Protein AF-A0A920RBV6-F1 (afdb_monomer_lite)

Foldseek 3Di:
DDPQAADLEAEDADDLVVLLVCLVVQLSNHDQQHKYKYWVYFPVSVVVSCVSNVVFWDWDWDDDVGIIITITTGHDPDPPPDDPPDDD

pLDDT: mean 90.09, std 15.99, range [39.06, 98.75]

Structure (mmCIF, N/CA/C/O backbone):
data_AF-A0A920RBV6-F1
#
_entry.id   AF-A0A920RBV6-F1
#
loop_
_atom_site.group_PDB
_atom_site.id
_atom_site.type_symbol
_atom_site.label_atom_id
_atom_site.label_alt_id
_atom_site.label_comp_id
_atom_site.label_asym_id
_atom_site.label_entity_id
_atom_site.label_seq_id
_atom_site.pdbx_PDB_ins_code
_atom_site.Cartn_x
_atom_site.Cartn_y
_atom_site.Cartn_z
_atom_site.occupancy
_atom_site.B_iso_or_equiv
_atom_site.auth_seq_id
_atom_site.auth_comp_id
_atom_site.auth_asym_id
_atom_site.auth_atom_id
_atom_site.pdbx_PDB_model_num
ATOM 1 N N . MET A 1 1 ? -26.396 13.795 8.647 1.00 39.06 1 MET A N 1
ATOM 2 C CA . MET A 1 1 ? -24.963 13.531 8.909 1.00 39.06 1 MET A CA 1
ATOM 3 C C . MET A 1 1 ? -24.542 12.327 8.080 1.00 39.06 1 MET A C 1
ATOM 5 O O . MET A 1 1 ? -25.221 11.312 8.159 1.00 39.06 1 MET A O 1
ATOM 9 N N . ALA A 1 2 ? -23.505 12.431 7.244 1.00 52.25 2 ALA A N 1
ATOM 10 C CA . ALA A 1 2 ? -23.018 11.283 6.476 1.00 52.25 2 ALA A CA 1
ATOM 11 C C . ALA A 1 2 ? -22.390 10.257 7.432 1.00 52.25 2 ALA A C 1
ATOM 13 O O . ALA A 1 2 ? -21.526 10.604 8.240 1.00 52.25 2 ALA A O 1
ATOM 14 N N . LYS A 1 3 ? -22.844 9.003 7.371 1.00 49.75 3 LYS A N 1
ATOM 15 C CA . LYS A 1 3 ? -22.277 7.905 8.157 1.00 49.75 3 LYS A CA 1
ATOM 16 C C . LYS A 1 3 ? -20.848 7.670 7.656 1.00 49.75 3 LYS A C 1
ATOM 18 O O . LYS A 1 3 ? -20.663 7.256 6.516 1.00 49.75 3 LYS A O 1
ATOM 23 N N . LYS A 1 4 ? -19.839 7.982 8.475 1.00 65.00 4 LYS A N 1
ATOM 24 C CA . LYS A 1 4 ? -18.445 7.610 8.188 1.00 65.00 4 LYS A CA 1
ATOM 25 C C . LYS A 1 4 ? -18.352 6.088 8.249 1.00 65.00 4 LYS A C 1
ATOM 27 O O . LYS A 1 4 ? -18.338 5.520 9.336 1.00 65.00 4 LYS A O 1
ATOM 32 N N . CYS A 1 5 ? -18.328 5.440 7.091 1.00 86.62 5 CYS A N 1
ATOM 33 C CA . CYS A 1 5 ? -18.094 4.006 6.986 1.00 86.62 5 CYS A CA 1
ATOM 34 C C . CYS A 1 5 ? -16.623 3.791 6.640 1.00 86.62 5 CYS A C 1
ATOM 36 O O . CYS A 1 5 ? -16.182 4.150 5.552 1.00 86.62 5 CYS A O 1
ATOM 38 N N . GLN A 1 6 ? -15.868 3.248 7.589 1.00 95.81 6 GLN A N 1
ATOM 39 C CA . GLN A 1 6 ? -14.569 2.652 7.308 1.00 95.81 6 GLN A CA 1
ATOM 40 C C . GLN A 1 6 ? -14.766 1.163 7.038 1.00 95.81 6 GLN A C 1
ATOM 42 O O . GLN A 1 6 ? -15.697 0.554 7.565 1.00 95.81 6 GLN A O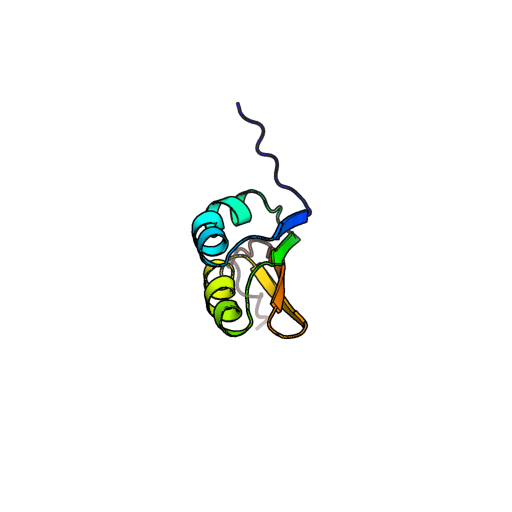 1
ATOM 47 N N . PHE A 1 7 ? -13.890 0.589 6.226 1.00 97.38 7 PHE A N 1
ATOM 48 C CA . PHE A 1 7 ? -13.982 -0.788 5.768 1.00 97.38 7 PHE A CA 1
ATOM 49 C C . PHE A 1 7 ? -12.782 -1.590 6.255 1.00 97.38 7 PHE A C 1
ATOM 51 O O . PHE A 1 7 ? -11.656 -1.089 6.301 1.00 97.38 7 PHE A O 1
ATOM 58 N N . GLU A 1 8 ? -13.026 -2.850 6.600 1.00 97.56 8 GLU A N 1
ATOM 59 C CA . GLU A 1 8 ? -11.975 -3.782 7.015 1.00 97.56 8 GLU A CA 1
ATOM 60 C C . GLU A 1 8 ? -11.038 -4.139 5.858 1.00 97.56 8 GLU A C 1
ATOM 62 O O . GLU A 1 8 ? -9.863 -4.421 6.083 1.00 97.56 8 GLU A O 1
ATOM 67 N N . ILE A 1 9 ? -11.546 -4.094 4.623 1.00 97.81 9 ILE A N 1
ATOM 68 C CA . ILE A 1 9 ? -10.789 -4.355 3.402 1.00 97.81 9 ILE A CA 1
ATOM 69 C C . ILE A 1 9 ? -11.095 -3.254 2.387 1.00 97.81 9 ILE A C 1
ATOM 71 O O . ILE A 1 9 ? -12.254 -2.993 2.067 1.00 97.81 9 ILE A O 1
ATOM 75 N N . VAL A 1 10 ? -10.044 -2.636 1.855 1.00 98.38 10 VAL A N 1
ATOM 76 C CA . VAL A 1 10 ? -10.096 -1.692 0.736 1.00 98.38 10 VAL A CA 1
ATOM 77 C C . VAL A 1 10 ? -9.168 -2.207 -0.360 1.00 98.38 10 VAL A C 1
ATOM 79 O O . VAL A 1 10 ? -8.022 -2.557 -0.088 1.00 98.38 10 VAL A O 1
ATOM 82 N N . VAL A 1 11 ? -9.644 -2.254 -1.604 1.00 98.50 11 VAL A N 1
ATOM 83 C CA . VAL A 1 11 ? -8.864 -2.726 -2.758 1.00 98.50 11 VAL A CA 1
ATOM 84 C C . VAL A 1 11 ? -8.904 -1.677 -3.862 1.00 98.50 11 VAL A C 1
ATOM 86 O O . VAL A 1 11 ? -9.971 -1.155 -4.177 1.00 98.50 11 VAL A O 1
ATOM 89 N N . ALA A 1 12 ? -7.756 -1.392 -4.473 1.00 98.44 12 ALA A N 1
ATOM 90 C CA . ALA A 1 12 ? -7.651 -0.540 -5.650 1.00 98.44 12 ALA A CA 1
ATOM 91 C C . ALA A 1 12 ? -6.651 -1.140 -6.648 1.00 98.44 12 ALA A C 1
ATOM 93 O O . ALA A 1 12 ? -5.473 -1.302 -6.340 1.00 98.44 12 ALA A O 1
ATOM 94 N N . ASN A 1 13 ? -7.120 -1.460 -7.855 1.00 98.44 13 ASN A N 1
ATOM 95 C CA . ASN A 1 13 ? -6.283 -1.915 -8.966 1.00 98.44 13 ASN A CA 1
ATOM 96 C C . ASN A 1 13 ? -6.352 -0.885 -10.099 1.00 98.44 13 ASN A C 1
ATOM 98 O O . ASN A 1 13 ? -7.196 -0.986 -10.986 1.00 98.44 13 ASN A O 1
ATOM 102 N N . ILE A 1 14 ? -5.524 0.152 -9.998 1.00 98.38 14 ILE A N 1
ATOM 103 C CA . ILE A 1 14 ? -5.496 1.313 -10.898 1.00 98.38 14 ILE A CA 1
ATOM 104 C C . ILE A 1 14 ? -4.054 1.827 -11.026 1.00 98.38 14 ILE A C 1
ATOM 106 O O . ILE A 1 14 ? -3.151 1.355 -10.343 1.00 98.38 14 ILE A O 1
ATOM 110 N N . LEU A 1 15 ? -3.817 2.812 -11.894 1.00 98.31 15 LEU A N 1
ATOM 111 C CA . LEU A 1 15 ? -2.469 3.319 -12.164 1.00 98.31 15 LEU A CA 1
ATOM 112 C C . LEU A 1 15 ? -1.810 3.987 -10.942 1.00 98.31 15 LEU A C 1
ATOM 114 O O . LEU A 1 15 ? -2.469 4.581 -10.088 1.00 98.31 15 LEU A O 1
ATOM 118 N N . ALA A 1 16 ? -0.474 3.975 -10.925 1.00 98.25 16 ALA A N 1
ATOM 119 C CA . ALA A 1 16 ? 0.337 4.479 -9.816 1.00 98.25 16 ALA A CA 1
ATOM 120 C C . ALA A 1 16 ? 0.081 5.950 -9.434 1.00 98.25 16 ALA A C 1
ATOM 122 O O . ALA A 1 16 ? 0.070 6.264 -8.249 1.00 98.25 16 ALA A O 1
ATOM 123 N N . ASN A 1 17 ? -0.110 6.859 -10.398 1.00 98.31 17 ASN A N 1
ATOM 124 C CA . ASN A 1 17 ? -0.349 8.277 -10.086 1.00 98.31 17 ASN A CA 1
ATOM 125 C C . ASN A 1 17 ? -1.715 8.491 -9.399 1.00 98.31 17 ASN A C 1
ATOM 127 O O . ASN A 1 17 ? -1.721 9.057 -8.309 1.00 98.31 17 ASN A O 1
ATOM 131 N N . PRO A 1 18 ? -2.839 7.953 -9.922 1.00 98.44 18 PRO A N 1
ATOM 132 C CA . PRO A 1 18 ? -4.104 7.931 -9.188 1.00 98.44 18 PRO A CA 1
ATOM 133 C C . PRO A 1 18 ? -3.999 7.319 -7.788 1.00 98.44 18 PRO A C 1
ATOM 135 O O . PRO A 1 18 ? -4.563 7.858 -6.842 1.00 98.44 18 PRO A O 1
ATOM 138 N N . LEU A 1 19 ? -3.244 6.226 -7.618 1.00 98.62 19 LEU A N 1
ATOM 139 C CA . LEU A 1 19 ? -3.007 5.658 -6.287 1.00 98.62 19 LEU A CA 1
ATOM 140 C C . LEU A 1 19 ? -2.300 6.642 -5.350 1.00 98.62 19 LEU A C 1
ATOM 142 O O . LEU A 1 19 ? -2.611 6.680 -4.166 1.00 98.62 19 LEU A O 1
ATOM 146 N N . ILE A 1 20 ? -1.359 7.439 -5.846 1.00 98.62 20 ILE A N 1
ATOM 147 C CA . ILE A 1 20 ? -0.670 8.457 -5.045 1.00 98.62 20 ILE A CA 1
ATOM 148 C C . ILE A 1 20 ? -1.630 9.592 -4.668 1.00 98.62 20 ILE A C 1
ATOM 150 O O . ILE A 1 20 ? -1.730 9.949 -3.495 1.00 98.62 20 ILE A O 1
ATOM 154 N N . GLU A 1 21 ? -2.376 10.119 -5.639 1.00 98.56 21 GLU A N 1
ATOM 155 C CA . GLU A 1 21 ? -3.332 11.219 -5.445 1.00 98.56 21 GLU A CA 1
ATOM 156 C C . GLU A 1 21 ? -4.464 10.842 -4.478 1.00 98.56 21 GLU A C 1
ATOM 158 O O . GLU A 1 21 ? -4.870 11.642 -3.634 1.00 98.56 21 GLU A O 1
ATOM 163 N N . LEU A 1 22 ? -4.940 9.596 -4.546 1.00 98.38 22 LEU A N 1
ATOM 164 C CA . LEU A 1 22 ? -6.022 9.085 -3.706 1.00 98.38 22 LEU A CA 1
ATOM 165 C C . LEU A 1 22 ? -5.560 8.607 -2.323 1.00 98.38 22 LEU A C 1
ATOM 167 O O . LEU A 1 22 ? -6.402 8.184 -1.526 1.00 98.38 22 LEU A O 1
ATOM 171 N N . ALA A 1 23 ? -4.267 8.687 -1.990 1.00 98.31 23 ALA A N 1
ATOM 172 C CA . ALA A 1 23 ? -3.751 8.188 -0.715 1.00 98.31 23 ALA A CA 1
ATOM 173 C C . ALA A 1 23 ? -4.505 8.731 0.519 1.00 98.31 23 ALA A C 1
ATOM 175 O O . ALA A 1 23 ? -4.862 7.920 1.377 1.00 98.31 23 ALA A O 1
ATOM 176 N N . PRO A 1 24 ? -4.841 10.036 0.634 1.00 97.38 24 PRO A N 1
ATOM 177 C CA . PRO A 1 24 ? -5.624 10.540 1.768 1.00 97.38 24 PRO A CA 1
ATOM 178 C C . PRO A 1 24 ? -7.018 9.902 1.870 1.00 97.38 24 PRO A C 1
ATOM 180 O O . PRO A 1 24 ? -7.485 9.585 2.965 1.00 97.38 24 PRO A O 1
ATOM 183 N N . ILE A 1 25 ? -7.664 9.665 0.726 1.00 97.25 25 ILE A N 1
ATOM 184 C CA . ILE A 1 25 ? -9.011 9.092 0.634 1.00 97.25 25 ILE A CA 1
ATOM 185 C C . ILE A 1 25 ? -8.978 7.603 1.005 1.00 97.25 25 ILE A C 1
ATOM 187 O O . ILE A 1 25 ? -9.753 7.152 1.849 1.00 97.25 25 ILE A O 1
ATOM 191 N N . LEU A 1 26 ? -8.038 6.841 0.445 1.00 97.88 26 LEU A N 1
ATOM 192 C CA . LEU A 1 26 ? -7.891 5.407 0.714 1.00 97.88 26 LEU A CA 1
ATOM 193 C C . LEU A 1 26 ? -7.456 5.138 2.167 1.00 97.88 26 LEU A C 1
ATOM 195 O O . LEU A 1 26 ? -7.982 4.229 2.816 1.00 97.88 26 LEU A O 1
ATOM 199 N N . LYS A 1 27 ? -6.591 5.991 2.737 1.00 97.19 27 LYS A N 1
ATOM 200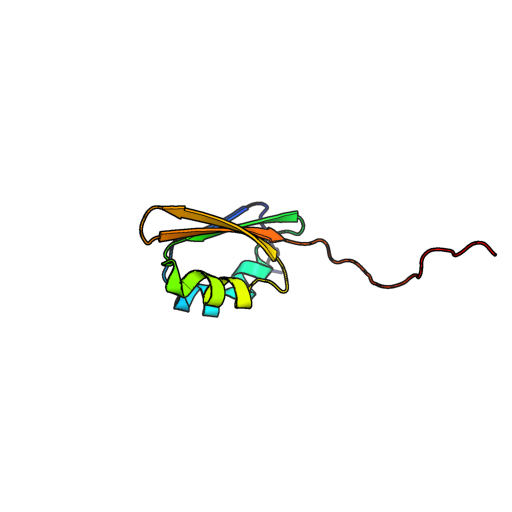 C CA . LYS A 1 27 ? -6.281 5.997 4.179 1.00 97.19 27 LYS A CA 1
ATOM 201 C C . LYS A 1 27 ? -7.531 6.225 5.023 1.00 97.19 27 LYS A C 1
ATOM 203 O O . LYS A 1 27 ? -7.709 5.537 6.028 1.00 97.19 27 LYS A O 1
ATOM 208 N N . HIS A 1 28 ? -8.376 7.188 4.649 1.00 95.75 28 HIS A N 1
ATOM 209 C CA . HIS A 1 28 ? -9.581 7.533 5.402 1.00 95.75 28 HIS A CA 1
ATOM 210 C C . HIS A 1 28 ? -10.573 6.368 5.469 1.00 95.75 28 HIS A C 1
ATOM 212 O O . HIS A 1 28 ? -11.062 6.055 6.556 1.00 95.75 28 HIS A O 1
ATOM 218 N N . TYR A 1 29 ? -10.824 5.722 4.328 1.00 96.81 29 TYR A N 1
ATOM 219 C CA . TYR A 1 29 ? -11.799 4.639 4.213 1.00 96.81 29 TYR A CA 1
ATOM 220 C C . TYR A 1 29 ? -11.320 3.299 4.771 1.00 96.81 29 TYR A C 1
ATOM 222 O O . TYR A 1 29 ? -12.152 2.443 5.049 1.00 96.81 29 TYR A O 1
ATOM 230 N N . THR A 1 30 ? -10.020 3.107 4.992 1.00 97.44 30 THR A N 1
ATOM 231 C CA . THR A 1 30 ? -9.530 1.875 5.623 1.00 97.44 30 THR A CA 1
ATOM 232 C C . THR A 1 30 ? -9.670 1.961 7.144 1.00 97.44 30 THR A C 1
ATOM 234 O O . THR A 1 30 ? -9.175 2.907 7.768 1.00 97.44 30 THR A O 1
ATOM 237 N N . ALA A 1 31 ? -10.334 0.986 7.762 1.00 96.25 31 ALA A N 1
ATOM 238 C CA . ALA A 1 31 ? -10.474 0.898 9.215 1.00 96.25 31 ALA A CA 1
ATOM 239 C C . ALA A 1 31 ? -9.115 0.665 9.896 1.00 96.25 31 ALA A C 1
ATOM 241 O O . ALA A 1 31 ? -8.185 0.131 9.287 1.00 96.25 31 ALA A O 1
ATOM 242 N N . ILE A 1 32 ? -8.972 1.073 11.161 1.00 95.31 32 ILE A N 1
ATOM 243 C CA . ILE A 1 32 ? -7.794 0.718 11.971 1.00 95.31 32 ILE A CA 1
ATOM 244 C C . ILE A 1 32 ? -7.697 -0.809 12.067 1.00 95.31 32 ILE A C 1
ATOM 246 O O . ILE A 1 32 ? -8.703 -1.470 12.296 1.00 95.31 32 ILE A O 1
ATOM 250 N N . GLY A 1 33 ? -6.506 -1.371 11.844 1.00 95.00 33 GLY A N 1
ATOM 251 C CA . GLY A 1 33 ? -6.324 -2.822 11.731 1.00 95.00 33 GLY A CA 1
ATOM 252 C C . GLY A 1 33 ? -6.865 -3.434 10.430 1.00 95.00 33 GLY A C 1
ATOM 253 O O . GLY A 1 33 ? -6.718 -4.638 10.230 1.00 95.00 33 GLY A O 1
ATOM 254 N N . GLY A 1 34 ? -7.457 -2.634 9.538 1.00 97.25 34 GLY A N 1
ATOM 255 C CA . GLY A 1 34 ? -7.919 -3.057 8.220 1.00 97.25 34 GLY A CA 1
ATOM 256 C C . GLY A 1 34 ? -6.783 -3.240 7.211 1.00 97.25 34 GLY A C 1
ATOM 257 O O . GLY A 1 34 ? -5.643 -2.809 7.427 1.00 97.25 34 GLY A O 1
ATOM 258 N N . THR A 1 35 ? -7.111 -3.882 6.092 1.00 98.56 35 THR A N 1
ATOM 259 C CA . THR A 1 35 ? -6.201 -4.162 4.978 1.00 98.56 35 THR A CA 1
ATOM 260 C C . THR A 1 35 ? -6.491 -3.246 3.793 1.00 98.56 35 THR A C 1
ATOM 262 O O . THR A 1 35 ? -7.635 -3.106 3.368 1.00 98.56 35 THR A O 1
ATOM 265 N N . LEU A 1 36 ? -5.436 -2.680 3.216 1.00 98.69 36 LEU A N 1
ATOM 266 C CA . LEU A 1 36 ? -5.450 -1.966 1.947 1.00 98.69 36 LEU A CA 1
ATOM 267 C C . LEU A 1 36 ? -4.651 -2.767 0.914 1.00 98.69 36 LEU A C 1
ATOM 269 O O . LEU A 1 36 ? -3.473 -3.029 1.128 1.00 98.69 36 LEU A O 1
ATOM 273 N N . MET A 1 37 ? -5.256 -3.133 -0.211 1.00 98.75 37 MET A N 1
ATOM 274 C CA . MET A 1 37 ? -4.578 -3.837 -1.302 1.00 98.75 37 MET A CA 1
ATOM 275 C C . MET A 1 37 ? -4.483 -2.930 -2.524 1.00 98.75 37 MET A C 1
ATOM 277 O O . MET A 1 37 ? -5.506 -2.539 -3.087 1.00 98.75 37 MET A O 1
ATOM 281 N N . LEU A 1 38 ? -3.261 -2.602 -2.938 1.00 98.75 38 LEU A N 1
ATOM 282 C CA . LEU A 1 38 ? -2.993 -1.741 -4.087 1.00 98.75 38 LEU A CA 1
ATOM 283 C C . LEU A 1 38 ? -2.313 -2.543 -5.198 1.00 98.75 38 LEU A C 1
ATOM 285 O O . LEU A 1 38 ? -1.277 -3.164 -4.970 1.00 98.75 38 LEU A O 1
ATOM 289 N N . SER A 1 39 ? -2.868 -2.513 -6.404 1.00 97.94 39 SER A N 1
ATOM 290 C CA . SER A 1 39 ? -2.262 -3.088 -7.610 1.00 97.94 39 SER A CA 1
ATOM 291 C C . SER A 1 39 ? -2.434 -2.140 -8.800 1.00 97.94 39 SER A C 1
ATOM 293 O O . SER A 1 39 ? -2.935 -1.032 -8.631 1.00 97.94 39 SER A O 1
ATOM 295 N N . GLY A 1 40 ? -1.984 -2.544 -9.987 1.00 97.50 40 GLY A N 1
ATOM 296 C CA . GLY A 1 40 ? -1.896 -1.665 -11.159 1.00 97.50 40 GLY A CA 1
ATOM 297 C C . GLY A 1 40 ? -0.612 -0.831 -11.186 1.00 97.50 40 GLY A C 1
ATOM 298 O O . GLY A 1 40 ? -0.530 0.182 -11.883 1.00 97.50 40 GLY A O 1
ATOM 299 N N . VAL A 1 41 ? 0.409 -1.268 -10.438 1.00 97.75 41 VAL A N 1
ATOM 300 C CA . VAL A 1 41 ? 1.736 -0.644 -10.398 1.00 97.75 41 VAL A CA 1
ATOM 301 C C . VAL A 1 41 ? 2.807 -1.620 -10.860 1.00 97.75 41 VAL A C 1
ATOM 303 O O . VAL A 1 41 ? 2.707 -2.832 -10.647 1.00 97.75 41 VAL A O 1
ATOM 306 N N . THR A 1 42 ? 3.869 -1.081 -11.446 1.00 98.31 42 THR A N 1
ATOM 307 C CA . THR A 1 42 ? 5.044 -1.861 -11.838 1.00 98.31 42 THR A CA 1
ATOM 308 C C . THR A 1 42 ? 6.132 -1.826 -10.761 1.00 98.31 42 THR A C 1
ATOM 310 O O . THR A 1 42 ? 6.143 -0.949 -9.890 1.00 98.31 42 THR A O 1
ATOM 313 N N . ARG A 1 43 ? 7.092 -2.760 -10.816 1.00 97.88 43 ARG A N 1
ATOM 314 C CA . ARG A 1 43 ? 8.243 -2.810 -9.887 1.00 97.88 43 ARG A CA 1
ATOM 315 C C . ARG A 1 43 ? 8.932 -1.452 -9.688 1.00 97.88 43 ARG A C 1
ATOM 317 O O . ARG A 1 43 ? 9.085 -1.054 -8.535 1.00 97.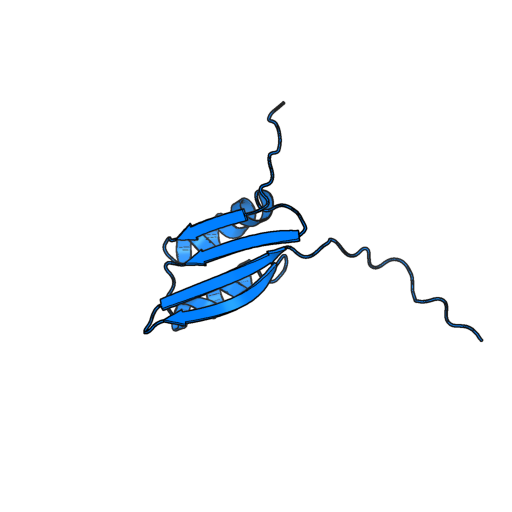88 43 ARG A O 1
ATOM 324 N N . PRO A 1 44 ? 9.279 -0.686 -10.746 1.00 98.06 44 PRO A N 1
ATOM 325 C CA . PRO A 1 44 ? 9.954 0.604 -10.575 1.00 98.06 44 PRO A CA 1
ATOM 326 C C . PRO A 1 44 ? 9.080 1.668 -9.895 1.00 98.06 44 PRO A C 1
ATOM 328 O O . PRO A 1 44 ? 9.596 2.625 -9.328 1.00 98.06 44 PRO A O 1
ATOM 331 N N . GLN A 1 45 ? 7.753 1.521 -9.944 1.00 98.44 45 GLN A N 1
ATOM 332 C CA . GLN A 1 45 ? 6.807 2.460 -9.337 1.00 98.44 45 GLN A CA 1
ATOM 333 C C . GLN A 1 45 ? 6.504 2.140 -7.870 1.00 98.44 45 GLN A C 1
ATOM 335 O O . GLN A 1 45 ? 5.911 2.968 -7.181 1.00 98.44 45 GLN A O 1
ATOM 340 N N . THR A 1 46 ? 6.887 0.954 -7.394 1.00 98.25 46 THR A N 1
ATOM 341 C CA . THR A 1 46 ? 6.409 0.407 -6.120 1.00 98.25 46 THR A CA 1
ATOM 342 C C . THR A 1 46 ? 6.818 1.270 -4.930 1.00 98.25 46 THR A C 1
ATOM 344 O O . THR A 1 46 ? 5.942 1.710 -4.190 1.00 98.25 46 THR A O 1
ATOM 347 N N . GLU A 1 47 ? 8.106 1.595 -4.782 1.00 98.19 47 GLU A N 1
ATOM 348 C CA . GLU A 1 47 ? 8.585 2.412 -3.653 1.00 98.19 47 GLU A CA 1
ATOM 349 C C . GLU A 1 47 ? 7.940 3.801 -3.641 1.00 98.19 47 GLU A C 1
ATOM 351 O O . GLU A 1 47 ? 7.520 4.296 -2.596 1.00 98.19 47 GLU A O 1
ATOM 356 N N . ARG A 1 48 ? 7.772 4.404 -4.826 1.00 98.38 48 ARG A N 1
ATOM 357 C CA . ARG A 1 48 ? 7.100 5.699 -4.959 1.00 98.38 48 ARG A CA 1
ATOM 358 C C . ARG A 1 48 ? 5.672 5.630 -4.430 1.00 98.38 48 ARG A C 1
ATOM 360 O O . ARG A 1 48 ? 5.261 6.535 -3.721 1.00 98.38 48 ARG A O 1
ATOM 367 N N . VAL A 1 49 ? 4.922 4.571 -4.741 1.00 98.56 49 VAL A N 1
ATOM 368 C CA . VAL A 1 49 ? 3.561 4.393 -4.214 1.00 98.56 49 VAL A CA 1
ATOM 369 C C . VAL A 1 49 ? 3.600 4.124 -2.708 1.00 98.56 49 VAL A C 1
ATOM 371 O O . VAL A 1 49 ? 2.923 4.834 -1.973 1.00 98.56 49 VAL A O 1
ATOM 374 N N . VAL A 1 50 ? 4.432 3.193 -2.222 1.00 98.44 50 VAL A N 1
ATOM 375 C CA . VAL A 1 50 ? 4.581 2.873 -0.782 1.00 98.44 50 VAL A CA 1
ATOM 376 C C . VAL A 1 50 ? 4.851 4.124 0.058 1.00 98.44 50 VAL A C 1
ATOM 378 O O . VAL A 1 50 ? 4.240 4.301 1.116 1.00 98.44 50 VAL A O 1
ATOM 381 N N . ALA A 1 51 ? 5.719 5.022 -0.415 1.00 98.44 51 ALA A N 1
ATOM 382 C CA . ALA A 1 51 ? 6.103 6.236 0.299 1.00 98.44 51 ALA A CA 1
ATOM 383 C C . ALA A 1 51 ? 4.909 7.130 0.682 1.00 98.44 51 ALA A C 1
ATOM 385 O O . ALA A 1 51 ? 4.930 7.752 1.743 1.00 98.44 51 ALA A O 1
ATOM 386 N N . HIS A 1 52 ? 3.834 7.145 -0.112 1.00 98.44 52 HIS A N 1
ATOM 387 C CA . HIS A 1 52 ? 2.633 7.928 0.196 1.00 98.44 52 HIS A CA 1
ATOM 388 C C . HIS A 1 52 ? 1.703 7.268 1.219 1.00 98.44 52 HIS A C 1
ATOM 390 O O . HIS A 1 52 ? 0.796 7.929 1.723 1.00 98.44 52 HIS A O 1
ATOM 396 N N . TYR A 1 53 ? 1.922 5.997 1.558 1.00 98.19 53 TYR A N 1
ATOM 397 C CA . TYR A 1 53 ? 1.081 5.228 2.479 1.00 98.19 53 TYR A CA 1
ATOM 398 C C . TYR A 1 53 ? 1.806 4.772 3.758 1.00 98.19 53 TYR A C 1
ATOM 400 O O . TYR A 1 53 ? 1.141 4.414 4.732 1.00 98.19 53 TYR A O 1
ATOM 408 N N . ARG A 1 54 ? 3.147 4.795 3.788 1.00 96.56 54 ARG A N 1
ATOM 409 C CA . ARG A 1 54 ? 3.990 4.269 4.887 1.00 96.56 54 ARG A CA 1
ATOM 410 C C . ARG A 1 54 ? 3.836 4.970 6.240 1.00 96.56 54 ARG A C 1
ATOM 412 O O . ARG A 1 54 ? 4.277 4.450 7.264 1.00 96.56 54 ARG A O 1
ATOM 419 N N . ASP A 1 55 ? 3.261 6.168 6.262 1.00 96.06 55 ASP A N 1
ATOM 420 C CA . ASP A 1 55 ? 2.906 6.897 7.487 1.00 96.06 55 ASP A CA 1
ATOM 421 C C . ASP A 1 55 ? 1.748 6.216 8.235 1.00 96.06 55 ASP A C 1
ATOM 423 O O . ASP A 1 55 ? 1.674 6.265 9.461 1.00 96.06 55 ASP A O 1
ATOM 427 N N . THR A 1 56 ? 0.890 5.495 7.515 1.00 97.19 56 THR A N 1
ATOM 428 C CA . THR A 1 56 ? -0.349 4.915 8.044 1.00 97.19 56 THR A CA 1
ATOM 429 C C . THR A 1 56 ? -0.334 3.385 7.993 1.00 97.19 56 THR A C 1
ATOM 431 O O . THR A 1 56 ? -0.912 2.726 8.860 1.00 97.19 56 THR A O 1
ATOM 434 N N . PHE A 1 57 ? 0.340 2.808 6.999 1.00 97.88 57 PHE A N 1
ATOM 435 C CA . PHE A 1 57 ? 0.332 1.377 6.712 1.00 97.88 57 PHE A CA 1
ATOM 436 C C . PHE A 1 57 ? 1.729 0.758 6.798 1.00 97.88 57 PHE A C 1
ATOM 438 O O . PHE A 1 57 ? 2.719 1.379 6.411 1.00 97.88 57 PHE A O 1
ATOM 445 N N . SER A 1 58 ? 1.783 -0.495 7.244 1.00 97.19 58 SER A N 1
ATOM 446 C CA . SER A 1 58 ? 2.924 -1.397 7.034 1.00 9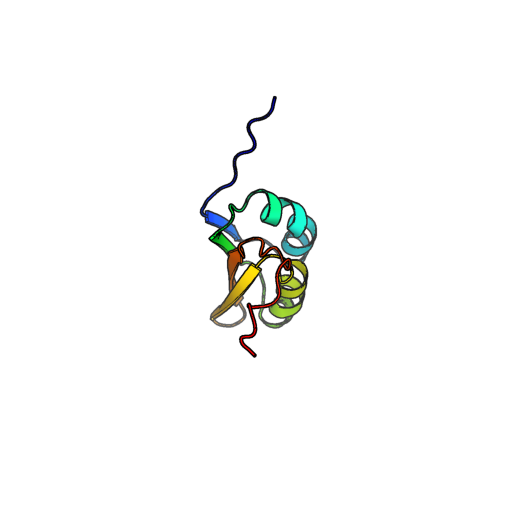7.19 58 SER A CA 1
ATOM 447 C C . SER A 1 58 ? 2.619 -2.292 5.834 1.00 97.19 58 SER A C 1
ATOM 449 O O . SER A 1 58 ? 1.510 -2.817 5.771 1.00 97.19 58 SER A O 1
ATOM 451 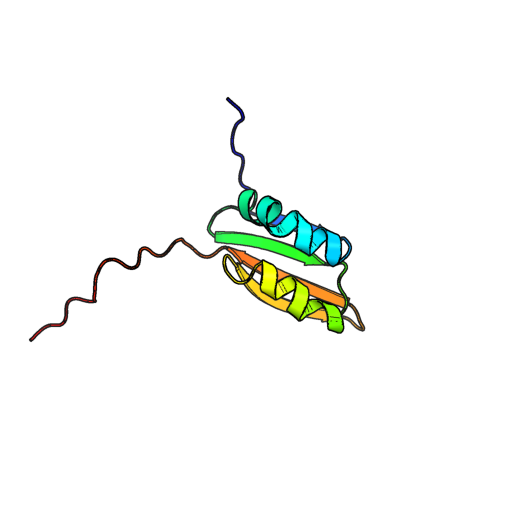N N . PHE A 1 59 ? 3.555 -2.454 4.897 1.00 97.94 59 PHE A N 1
ATOM 452 C CA . PHE A 1 59 ? 3.312 -3.172 3.641 1.00 97.94 59 PHE A CA 1
ATOM 453 C C . PHE A 1 59 ? 4.110 -4.463 3.514 1.00 97.94 59 PHE A C 1
ATOM 455 O O . PHE A 1 59 ? 5.324 -4.453 3.703 1.00 97.94 59 PHE A O 1
ATOM 462 N N . ASP A 1 60 ? 3.428 -5.506 3.049 1.00 98.19 60 ASP A N 1
ATOM 463 C CA . ASP A 1 60 ? 4.024 -6.653 2.372 1.00 98.19 60 ASP A CA 1
ATOM 464 C C . ASP A 1 60 ? 3.865 -6.474 0.858 1.00 98.19 60 ASP A C 1
ATOM 466 O O . ASP A 1 60 ? 2.811 -6.044 0.379 1.00 98.19 60 ASP A O 1
ATOM 470 N N . ILE A 1 61 ? 4.907 -6.784 0.085 1.00 98.38 61 ILE A N 1
ATOM 471 C CA . ILE A 1 61 ? 4.908 -6.573 -1.366 1.00 98.38 61 ILE A CA 1
ATOM 472 C C . ILE A 1 61 ? 5.113 -7.903 -2.077 1.00 98.38 61 ILE A C 1
ATOM 474 O O . ILE A 1 61 ? 6.112 -8.592 -1.877 1.00 98.38 61 ILE A O 1
ATOM 478 N N . LEU A 1 62 ? 4.174 -8.227 -2.959 1.00 98.31 62 LEU A N 1
ATOM 479 C CA . LEU A 1 62 ? 4.232 -9.393 -3.827 1.00 98.31 62 LEU A CA 1
ATOM 480 C C . LEU A 1 62 ? 4.486 -8.938 -5.257 1.00 98.31 62 LEU A C 1
ATOM 482 O O . LEU A 1 62 ? 3.848 -8.005 -5.742 1.00 98.31 62 LEU A O 1
ATOM 486 N N . TYR A 1 63 ? 5.386 -9.627 -5.951 1.00 98.19 63 TYR A N 1
ATOM 487 C CA . TYR A 1 63 ? 5.689 -9.328 -7.344 1.00 98.19 63 TYR A CA 1
ATOM 488 C C . TYR A 1 63 ? 5.361 -10.500 -8.258 1.00 98.19 63 TYR A C 1
ATOM 490 O O . TYR A 1 63 ? 5.664 -11.652 -7.947 1.00 98.19 63 TYR A O 1
ATOM 498 N N . ARG A 1 64 ? 4.826 -10.188 -9.439 1.00 97.75 64 ARG A N 1
ATOM 499 C CA . ARG A 1 64 ? 4.598 -11.146 -10.523 1.00 97.75 64 ARG A CA 1
ATOM 500 C C . ARG A 1 64 ? 5.023 -10.514 -11.841 1.00 97.75 64 ARG A C 1
ATOM 502 O O . ARG A 1 64 ? 4.391 -9.567 -12.296 1.00 97.75 64 ARG A O 1
ATOM 509 N N . GLN A 1 65 ? 6.093 -11.046 -12.436 1.00 96.88 65 GLN A N 1
ATOM 510 C CA . GLN A 1 65 ? 6.757 -10.436 -13.599 1.00 96.88 65 GLN A CA 1
ATOM 511 C C . GLN A 1 65 ? 7.041 -8.953 -13.318 1.00 96.88 65 GLN A C 1
ATOM 513 O O . GLN A 1 65 ? 7.668 -8.677 -12.298 1.00 96.88 65 GLN A O 1
ATOM 518 N N . GLU A 1 66 ? 6.594 -8.016 -14.151 1.00 97.44 66 GLU A N 1
ATOM 519 C CA . GLU A 1 66 ? 6.764 -6.573 -13.961 1.00 97.44 66 GLU A CA 1
ATOM 520 C C . GLU A 1 66 ? 5.800 -5.926 -12.954 1.00 97.44 66 GLU A C 1
ATOM 522 O O . GLU A 1 66 ? 6.034 -4.784 -12.553 1.00 97.44 66 GLU A O 1
ATOM 527 N N . TRP A 1 67 ? 4.759 -6.631 -12.510 1.00 98.12 67 TRP A N 1
ATOM 528 C CA . TRP A 1 67 ? 3.685 -6.081 -11.678 1.00 98.12 67 TRP A CA 1
ATOM 529 C C . TRP A 1 67 ? 3.910 -6.312 -10.186 1.00 98.12 67 TRP A C 1
ATOM 531 O O . TRP A 1 67 ? 4.513 -7.311 -9.779 1.00 98.12 67 TRP A O 1
ATOM 541 N N . ALA A 1 68 ? 3.372 -5.405 -9.369 1.00 98.38 68 ALA A N 1
ATOM 542 C CA . ALA A 1 68 ? 3.353 -5.529 -7.918 1.00 98.38 68 ALA A CA 1
ATOM 543 C C . ALA A 1 68 ? 1.928 -5.477 -7.339 1.00 98.38 68 ALA A C 1
ATOM 545 O O . ALA A 1 68 ? 1.020 -4.834 -7.876 1.00 98.38 68 ALA A O 1
ATOM 546 N N . LEU A 1 69 ? 1.766 -6.141 -6.200 1.00 98.62 69 LEU A N 1
ATOM 547 C CA . LEU A 1 69 ? 0.646 -6.009 -5.279 1.00 98.62 69 LEU A CA 1
ATOM 548 C C . LEU A 1 69 ? 1.213 -5.579 -3.925 1.00 98.62 69 LEU A C 1
ATOM 550 O O . LEU A 1 69 ? 2.057 -6.270 -3.357 1.00 98.62 69 LEU A O 1
ATOM 554 N N . LEU A 1 70 ? 0.740 -4.447 -3.416 1.00 98.62 70 LEU A N 1
ATOM 555 C CA . LEU A 1 70 ? 1.090 -3.928 -2.104 1.00 98.62 70 LEU A CA 1
ATOM 556 C C . LEU A 1 70 ? -0.053 -4.261 -1.147 1.00 98.62 70 LEU A C 1
ATOM 558 O O . LEU A 1 70 ? -1.177 -3.796 -1.345 1.00 98.62 70 LEU A O 1
ATOM 562 N N . VAL A 1 71 ? 0.225 -5.042 -0.110 1.00 98.62 71 VAL A N 1
ATOM 563 C CA . VAL A 1 71 ? -0.737 -5.396 0.937 1.00 98.62 71 VAL A CA 1
ATOM 564 C C . VAL A 1 71 ? -0.383 -4.613 2.195 1.00 98.62 71 VAL A C 1
ATOM 566 O O . VAL A 1 71 ? 0.567 -4.933 2.898 1.00 98.62 71 VAL A O 1
ATOM 569 N N . GLY A 1 72 ? -1.124 -3.539 2.448 1.00 98.31 72 GLY A N 1
ATOM 570 C CA . GLY A 1 72 ? -0.942 -2.641 3.581 1.00 98.31 72 GLY A CA 1
ATOM 571 C C . GLY A 1 72 ? -1.840 -3.006 4.757 1.00 98.31 72 GLY A C 1
ATOM 572 O O . GLY A 1 72 ? -3.048 -3.155 4.592 1.00 98.31 72 GLY A O 1
ATOM 573 N N . ARG A 1 73 ? -1.289 -3.071 5.969 1.00 98.19 73 ARG A N 1
ATOM 574 C CA . ARG A 1 73 ? -2.054 -3.180 7.224 1.00 98.19 73 ARG A CA 1
ATOM 575 C C . ARG A 1 73 ? -2.046 -1.841 7.948 1.00 98.19 73 ARG A C 1
ATOM 577 O O . ARG A 1 73 ? -0.976 -1.292 8.218 1.00 98.19 73 ARG A O 1
ATOM 584 N N . LYS A 1 74 ? -3.233 -1.291 8.232 1.00 97.56 74 LYS A N 1
ATOM 585 C CA . LYS A 1 74 ? -3.357 0.024 8.876 1.00 97.56 74 LYS A CA 1
ATOM 586 C C . LYS A 1 74 ? -2.949 -0.077 10.340 1.00 97.56 74 LYS A C 1
ATOM 588 O O . LYS A 1 74 ? -3.568 -0.827 11.098 1.00 97.56 74 LYS A O 1
ATOM 593 N N . ARG A 1 75 ? -1.929 0.682 10.741 1.00 92.62 75 ARG A N 1
ATOM 594 C CA . ARG A 1 75 ? -1.416 0.646 12.114 1.00 92.62 75 ARG A CA 1
ATOM 595 C C . ARG A 1 75 ? -2.453 1.195 13.102 1.00 92.62 75 ARG A C 1
ATOM 597 O O . ARG A 1 75 ? -3.157 2.153 12.764 1.00 92.62 75 ARG A O 1
ATOM 604 N N . PRO A 1 76 ? -2.544 0.628 14.318 1.00 82.25 76 PRO A N 1
ATOM 605 C CA . PRO A 1 76 ? -3.206 1.303 15.423 1.00 82.25 76 PRO A CA 1
ATOM 606 C C . PRO A 1 76 ? -2.523 2.646 15.667 1.00 82.25 76 PRO A C 1
ATOM 608 O O . PRO A 1 76 ? -1.309 2.776 15.499 1.00 82.25 76 PRO A O 1
ATOM 611 N N . PHE A 1 77 ? -3.298 3.647 16.063 1.00 69.69 77 PHE A N 1
ATOM 612 C CA . PHE A 1 77 ? -2.716 4.875 16.574 1.00 69.69 77 PHE A CA 1
ATOM 613 C C . PHE A 1 77 ? -2.088 4.573 17.938 1.00 69.69 77 PHE A C 1
ATOM 615 O O . PHE A 1 77 ? -2.803 4.352 18.913 1.00 69.69 77 PHE A O 1
ATOM 622 N N . THR A 1 78 ? -0.760 4.503 18.002 1.00 62.47 78 THR A N 1
ATOM 623 C CA . THR A 1 78 ? -0.048 4.343 19.270 1.00 62.47 78 THR A CA 1
ATOM 624 C C . THR A 1 78 ? 0.159 5.725 19.881 1.00 62.47 78 THR A C 1
ATOM 626 O O . THR A 1 78 ? 0.946 6.519 19.366 1.00 62.47 78 THR A O 1
ATOM 629 N N . ASN A 1 79 ? -0.549 6.028 20.971 1.00 51.31 79 ASN A N 1
ATOM 630 C CA . ASN A 1 79 ? -0.255 7.206 21.783 1.00 51.31 79 ASN A CA 1
ATOM 631 C C . ASN A 1 79 ? 1.114 7.018 22.435 1.00 51.31 79 ASN A C 1
ATOM 633 O O . ASN A 1 79 ? 1.289 6.161 23.296 1.00 51.31 79 ASN A O 1
ATOM 637 N N . MET A 1 80 ? 2.088 7.825 22.030 1.00 56.66 80 MET A N 1
ATOM 638 C CA . MET A 1 80 ? 3.392 7.892 22.681 1.00 56.66 80 MET A CA 1
ATOM 639 C C . MET A 1 80 ? 3.273 8.822 23.898 1.00 56.66 80 MET A C 1
ATOM 641 O O . MET A 1 80 ? 3.736 9.955 23.883 1.00 56.66 80 MET A O 1
ATOM 645 N N . THR A 1 81 ? 2.549 8.379 24.925 1.00 56.84 81 THR A N 1
ATOM 646 C CA . THR A 1 81 ? 2.463 9.030 26.243 1.00 56.84 81 THR A CA 1
ATOM 647 C C . THR A 1 81 ? 2.457 7.946 27.307 1.00 56.84 81 THR A C 1
ATOM 649 O O . THR A 1 81 ? 1.407 7.539 27.774 1.00 56.84 81 THR A O 1
ATOM 652 N N . GLU A 1 82 ? 3.644 7.413 27.586 1.00 52.66 82 GLU A N 1
ATOM 653 C CA . GLU A 1 82 ? 4.155 7.076 28.923 1.00 52.66 82 GLU A CA 1
ATOM 654 C C . GLU A 1 82 ? 5.463 6.284 28.738 1.00 52.66 82 GLU A C 1
ATOM 656 O O . GLU A 1 82 ? 5.478 5.284 28.013 1.00 52.66 82 GLU A O 1
ATOM 661 N N . PRO A 1 83 ? 6.599 6.729 29.309 1.00 58.38 83 PRO A N 1
ATOM 662 C CA . PRO A 1 83 ? 7.783 5.884 29.367 1.00 58.38 83 PRO A CA 1
ATOM 663 C C . PRO A 1 83 ? 7.465 4.634 30.206 1.00 58.38 83 PRO A C 1
ATOM 665 O O . PRO A 1 83 ? 6.720 4.735 31.184 1.00 58.38 83 PRO A O 1
ATOM 668 N N . PRO A 1 84 ? 8.009 3.454 29.851 1.00 63.50 84 PRO A N 1
ATOM 669 C CA . PRO A 1 84 ? 7.848 2.261 30.668 1.00 63.50 84 PRO A CA 1
ATOM 670 C C . PRO A 1 84 ? 8.352 2.564 32.078 1.00 63.50 84 PRO A C 1
ATOM 672 O O . PRO A 1 84 ? 9.472 3.046 32.238 1.00 63.50 84 PRO A O 1
ATOM 675 N N . ASN A 1 85 ? 7.501 2.301 33.073 1.00 63.53 85 ASN A N 1
ATOM 676 C CA . ASN A 1 85 ? 7.831 2.343 34.494 1.00 63.53 85 ASN A CA 1
ATOM 677 C C . ASN A 1 85 ? 9.182 1.643 34.701 1.00 63.53 85 ASN A C 1
ATOM 679 O O . ASN A 1 85 ? 9.276 0.419 34.605 1.00 63.53 85 ASN A O 1
ATOM 683 N N . GLN A 1 86 ? 10.233 2.431 34.905 1.00 53.97 86 GLN A N 1
ATOM 684 C CA . GLN A 1 86 ? 11.586 1.944 35.110 1.00 53.97 86 GLN A CA 1
ATOM 685 C C . GLN A 1 86 ? 11.724 1.720 36.619 1.00 53.97 86 GLN A C 1
ATOM 687 O O . GLN A 1 86 ? 11.698 2.705 37.359 1.00 53.97 86 GLN A O 1
ATOM 692 N N . PRO A 1 87 ? 11.769 0.470 37.123 1.00 63.44 87 PRO A N 1
ATOM 693 C CA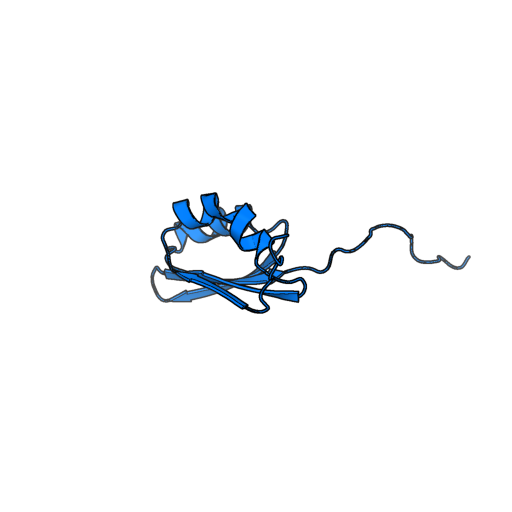 . PRO A 1 87 ? 12.016 0.270 38.540 1.00 63.44 87 PRO A CA 1
ATOM 694 C C . PRO A 1 87 ? 13.478 0.640 38.833 1.00 63.44 87 PRO A C 1
ATOM 696 O O . PRO A 1 87 ? 14.350 0.398 37.995 1.00 63.44 87 PRO A O 1
ATOM 699 N N . TYR A 1 88 ? 13.681 1.281 39.989 1.00 55.66 88 TYR A N 1
ATOM 700 C CA . TYR A 1 88 ? 14.968 1.729 40.534 1.00 55.66 88 TYR A CA 1
ATOM 701 C C . TYR A 1 88 ? 16.070 0.667 40.474 1.00 55.66 88 TYR A C 1
ATOM 703 O O . TYR A 1 88 ? 15.762 -0.514 40.762 1.00 55.66 88 TYR A O 1
#

Secondary structure (DSSP, 8-state):
------EEEEEEES-HHHHHHTHHHHHHHEEEEEEEEEEEEEGGGHHHHHHTTTTTEEEEEEEETTEEEEEEEEPP------------

Radius of gyration: 15.76 Å; chains: 1; bounding box: 40×25×54 Å

Sequence (88 aa):
MAKKCQFEIVVANILANPLIELAPILKHYTAIGGTLMLSGVTRPQTERVVAHYRDTFSFDILYRQEWALLVGRKRPFTNMTEPPNQPY